Protein AF-L5M6N9-F1 (afdb_monomer)

Sequence (91 aa):
MVKYFLGHSMLQSSWDQVFTAFGQQYPNLNSKRIAPGGDQELLSRRLLSKTNRMPRWAEPLFPANVAHSVYILKGSIVDPQNQTMTPSPGT

Secondary structure (DSSP, 8-state):
-----------SS-HHHHHHHHHHSS--S-EEEEPPSSSSPEEEEEEEEE-----GGGTTT-GGGTTPPEEEEEEEEEETTTTEEEEEP--

Radius of gyration: 17.07 Å; Cα contacts (8 Å, |Δi|>4): 101; chains: 1; bounding box: 34×33×42 Å

pLDDT: mean 78.4, std 13.43, range [38.59, 94.06]

Foldseek 3Di:
DDDDDDDDDDDPDDLVVVVVCVVVVDPAPDWDFDDDDDDDKTKIKGKDWAQDPDPPVCCVVCVVCNPDTDIDIWIWIADPVVSDIDTDPDD

Mean predicted aligned error: 8.72 Å

Structure (mmCIF, N/CA/C/O backbone):
data_AF-L5M6N9-F1
#
_entry.id   AF-L5M6N9-F1
#
loop_
_atom_site.group_PDB
_atom_site.id
_atom_site.type_symbol
_atom_site.label_atom_id
_atom_site.label_alt_id
_atom_site.label_comp_id
_atom_site.label_asym_id
_atom_site.label_entity_id
_atom_site.label_seq_id
_atom_site.pdbx_PDB_ins_code
_atom_site.Cartn_x
_atom_site.Cartn_y
_atom_site.Cartn_z
_atom_site.occupancy
_atom_site.B_iso_or_equiv
_atom_site.auth_seq_id
_atom_site.auth_comp_id
_atom_site.auth_asym_id
_atom_site.auth_atom_id
_atom_site.pdbx_PDB_model_num
ATOM 1 N N . MET A 1 1 ? -8.671 -6.050 -19.833 1.00 80.62 1 MET A N 1
ATOM 2 C CA . MET A 1 1 ? -9.361 -7.049 -18.986 1.00 80.62 1 MET A CA 1
ATOM 3 C C . MET A 1 1 ? -9.258 -6.588 -17.541 1.00 80.62 1 MET A C 1
ATOM 5 O O . MET A 1 1 ? -8.144 -6.385 -17.076 1.00 80.62 1 MET A O 1
ATOM 9 N N . VAL A 1 2 ? -10.380 -6.350 -16.861 1.00 87.31 2 VAL A N 1
ATOM 10 C CA . VAL A 1 2 ? -10.390 -5.914 -15.453 1.00 87.31 2 VAL A CA 1
ATOM 11 C C . VAL A 1 2 ? -10.443 -7.149 -14.558 1.00 87.31 2 VAL A C 1
ATOM 13 O O . VAL A 1 2 ? -11.183 -8.084 -14.853 1.00 87.31 2 VAL A O 1
ATOM 16 N N . LYS A 1 3 ? -9.641 -7.172 -13.489 1.00 90.62 3 LYS A N 1
ATOM 17 C CA . LYS A 1 3 ? -9.678 -8.226 -12.466 1.00 90.62 3 LYS A CA 1
ATOM 18 C C . LYS A 1 3 ? -10.318 -7.661 -11.202 1.00 90.62 3 LYS A C 1
ATOM 20 O O . LYS A 1 3 ? -9.914 -6.595 -10.748 1.00 90.62 3 LYS A O 1
ATOM 25 N N . TYR A 1 4 ? -11.291 -8.379 -10.652 1.00 92.62 4 TYR A N 1
ATOM 26 C CA . TYR A 1 4 ? -11.957 -8.036 -9.398 1.00 92.62 4 TYR A CA 1
ATOM 27 C C . TYR A 1 4 ? -11.454 -8.947 -8.275 1.00 92.62 4 TYR A C 1
ATOM 29 O O . TYR A 1 4 ? -11.270 -10.146 -8.486 1.00 92.62 4 TYR A O 1
ATOM 37 N N . PHE A 1 5 ? -11.224 -8.378 -7.093 1.00 92.06 5 PHE A N 1
ATOM 38 C CA . PHE A 1 5 ? -10.829 -9.108 -5.892 1.00 92.06 5 PHE A CA 1
ATOM 39 C C . PHE A 1 5 ? -11.595 -8.564 -4.682 1.00 92.06 5 PHE A C 1
ATOM 41 O O . PHE A 1 5 ? -11.648 -7.350 -4.487 1.00 92.06 5 PHE A O 1
ATOM 48 N N . LEU A 1 6 ? -12.144 -9.466 -3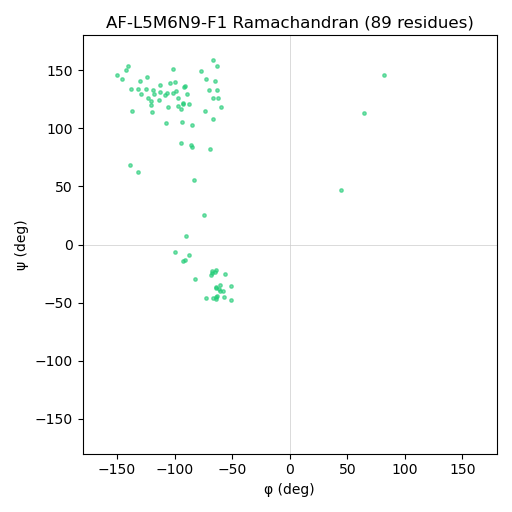.865 1.00 94.06 6 LEU A N 1
ATOM 49 C CA . LEU A 1 6 ? -12.809 -9.174 -2.595 1.00 94.06 6 LEU A CA 1
ATOM 50 C C . LEU A 1 6 ? -12.216 -10.082 -1.515 1.00 94.06 6 LEU A C 1
ATOM 52 O O . LEU A 1 6 ? -12.134 -11.294 -1.703 1.00 94.06 6 LEU A O 1
ATOM 56 N N . GLY A 1 7 ? -11.813 -9.499 -0.389 1.00 92.50 7 GLY A N 1
ATOM 57 C CA . GLY A 1 7 ? -11.271 -10.228 0.755 1.00 92.50 7 GLY A CA 1
ATOM 58 C C . GLY A 1 7 ? -11.746 -9.618 2.069 1.00 92.50 7 GLY A C 1
ATOM 59 O O . GLY A 1 7 ? -11.986 -8.414 2.144 1.00 92.50 7 GLY A O 1
ATOM 60 N N . HIS A 1 8 ? -11.875 -10.454 3.097 1.00 93.94 8 HIS A N 1
ATOM 61 C CA . HIS A 1 8 ? -12.263 -10.056 4.447 1.00 93.94 8 HIS A CA 1
ATOM 62 C C . HIS A 1 8 ? -11.282 -10.651 5.464 1.00 93.94 8 HIS A C 1
ATOM 64 O O . HIS A 1 8 ? -10.835 -11.787 5.309 1.00 93.94 8 HIS A O 1
ATOM 70 N N . SER A 1 9 ? -10.941 -9.882 6.495 1.00 92.31 9 SER A N 1
ATOM 71 C CA . SER A 1 9 ? -10.039 -10.296 7.574 1.00 92.31 9 SER A CA 1
ATOM 72 C C . SER A 1 9 ? -10.414 -9.590 8.871 1.00 92.31 9 SER A C 1
ATOM 74 O O . SER A 1 9 ? -10.780 -8.416 8.833 1.00 92.31 9 SER A O 1
ATOM 76 N N . MET A 1 10 ? -10.251 -10.269 10.006 1.00 92.69 10 MET A N 1
ATOM 77 C CA . MET A 1 10 ? -10.530 -9.724 11.336 1.00 92.69 10 MET A CA 1
ATOM 78 C C . MET A 1 10 ? -9.226 -9.561 12.128 1.00 92.69 10 MET A C 1
ATOM 80 O O . MET A 1 10 ? -8.421 -10.489 12.182 1.00 92.69 10 MET A O 1
ATOM 84 N N . LEU A 1 11 ? -9.017 -8.392 12.742 1.00 91.19 11 LEU A N 1
ATOM 85 C CA . LEU A 1 11 ? -7.909 -8.145 13.670 1.00 91.19 11 LEU A CA 1
ATOM 86 C C . LEU A 1 11 ? -8.421 -8.202 15.114 1.00 91.19 11 LEU A C 1
ATOM 88 O O . LEU A 1 11 ? -9.404 -7.546 15.445 1.00 91.19 11 LEU A O 1
ATOM 92 N N . GLN A 1 12 ? -7.740 -8.956 15.981 1.00 92.38 12 GLN A N 1
ATOM 93 C CA . GLN A 1 12 ? -8.042 -9.043 17.418 1.00 92.38 12 GLN A CA 1
ATOM 94 C C . GLN A 1 12 ? -7.406 -7.873 18.192 1.00 92.38 12 GLN A C 1
ATOM 96 O O . GLN A 1 12 ? -6.590 -8.061 19.091 1.00 92.38 12 GLN A O 1
ATOM 101 N N . SER A 1 13 ? -7.712 -6.642 17.797 1.00 90.19 13 SER A N 1
ATOM 102 C CA . SER A 1 13 ? -7.202 -5.425 18.440 1.00 90.19 13 SER A CA 1
ATOM 103 C C . SER A 1 13 ? -8.309 -4.382 18.499 1.00 90.19 13 SER A C 1
ATOM 105 O O . SER A 1 13 ? -9.227 -4.411 17.679 1.00 90.19 13 SER A O 1
ATOM 107 N N . SER A 1 14 ? -8.247 -3.471 19.472 1.00 92.06 14 SER A N 1
ATOM 108 C CA . SER A 1 14 ? -9.244 -2.401 19.558 1.00 92.06 14 SER A CA 1
ATOM 109 C C . SER A 1 14 ? -9.129 -1.451 18.366 1.00 92.06 14 SER A C 1
ATOM 111 O O . SER A 1 14 ? -8.071 -1.341 17.737 1.00 92.06 14 SER A O 1
ATOM 113 N N . TRP A 1 15 ? -10.211 -0.727 18.080 1.00 88.25 15 TRP A N 1
ATOM 114 C CA . TRP A 1 15 ? -10.232 0.283 17.024 1.00 88.25 15 TRP A CA 1
ATOM 115 C C . TRP A 1 15 ? -9.061 1.270 17.141 1.00 88.25 15 TRP A C 1
ATOM 117 O O . TRP A 1 15 ? -8.327 1.485 16.178 1.00 88.25 15 TRP A O 1
ATOM 127 N N . ASP A 1 16 ? -8.821 1.790 18.346 1.00 86.81 16 ASP A N 1
ATOM 128 C CA . ASP A 1 16 ? -7.768 2.777 18.601 1.00 86.81 16 ASP A CA 1
ATOM 129 C C . ASP A 1 16 ? -6.363 2.219 18.349 1.00 86.81 16 ASP A C 1
ATOM 131 O O . ASP A 1 16 ? -5.494 2.919 17.818 1.00 86.81 16 ASP A O 1
ATOM 135 N N . GLN A 1 17 ? -6.134 0.944 18.683 1.00 89.56 17 GLN A N 1
ATOM 136 C CA . GLN A 1 17 ? -4.865 0.266 18.414 1.00 89.56 17 GLN A CA 1
ATOM 137 C C . GLN A 1 17 ? -4.641 0.095 16.912 1.00 89.56 17 GLN A C 1
ATOM 139 O O . GLN A 1 17 ? -3.561 0.417 16.412 1.00 89.56 17 GLN A O 1
ATOM 144 N N . VAL A 1 18 ? -5.665 -0.358 16.18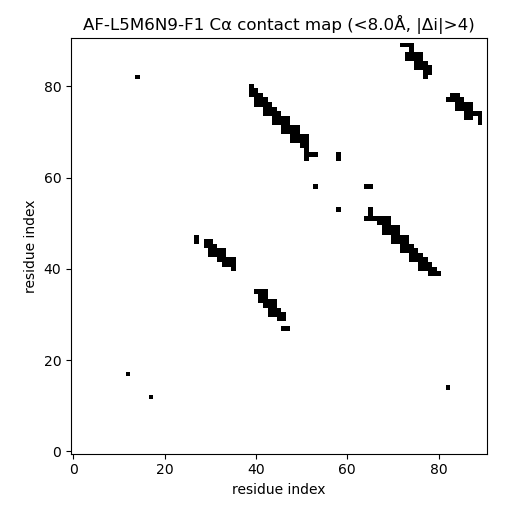1 1.00 88.88 18 VAL A N 1
ATOM 145 C CA . VAL A 1 18 ? -5.598 -0.527 14.722 1.00 88.88 18 VAL A CA 1
ATOM 146 C C . VAL A 1 18 ? -5.374 0.820 14.037 1.00 88.88 18 VAL A C 1
ATOM 148 O O . VAL A 1 18 ? -4.514 0.931 13.161 1.00 88.88 18 VAL A O 1
ATOM 151 N N . PHE A 1 19 ? -6.088 1.861 14.462 1.00 83.44 19 PHE A N 1
ATOM 152 C CA . PHE A 1 19 ? -5.957 3.207 13.916 1.00 83.44 19 PHE A CA 1
ATOM 153 C C . PHE A 1 19 ? -4.565 3.805 14.164 1.00 83.44 19 PHE A C 1
ATOM 155 O O . PHE A 1 19 ? -3.932 4.340 13.246 1.00 83.44 19 PHE A O 1
ATOM 162 N N . THR A 1 20 ? -4.047 3.664 15.385 1.00 84.06 20 THR A N 1
ATOM 163 C CA . THR A 1 20 ? -2.705 4.142 15.745 1.00 84.06 20 THR A CA 1
ATOM 164 C C . THR A 1 20 ? -1.631 3.404 14.949 1.00 84.06 20 THR A C 1
ATOM 166 O O . THR A 1 20 ? -0.769 4.041 14.335 1.00 84.06 20 THR A O 1
ATOM 169 N N . ALA A 1 21 ? -1.725 2.073 14.872 1.00 85.25 21 ALA A N 1
ATOM 170 C CA . ALA A 1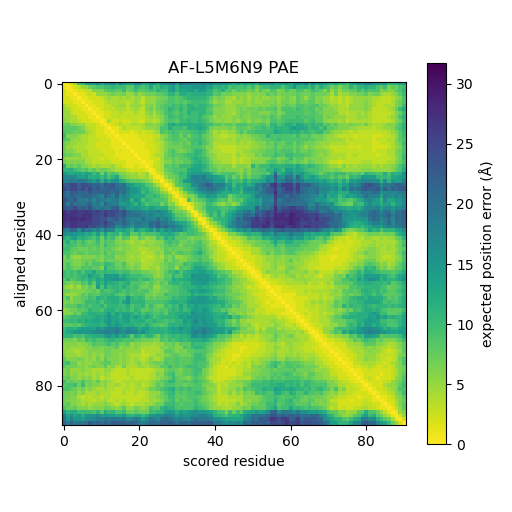 21 ? -0.815 1.250 14.083 1.00 85.25 21 ALA A CA 1
ATOM 171 C C . ALA A 1 21 ? -0.872 1.615 12.592 1.00 85.25 21 ALA A C 1
ATOM 173 O O . ALA A 1 21 ? 0.168 1.739 11.946 1.00 85.25 21 ALA A O 1
ATOM 174 N N . PHE A 1 22 ? -2.063 1.885 12.047 1.00 82.38 22 PHE A N 1
ATOM 175 C CA . PHE A 1 22 ? -2.220 2.366 10.674 1.00 82.38 22 PHE A CA 1
ATOM 176 C C . PHE A 1 22 ? -1.517 3.713 10.452 1.00 82.38 22 PHE A C 1
ATOM 178 O O . PHE A 1 22 ? -0.930 3.961 9.394 1.00 82.38 22 PHE A O 1
ATOM 185 N N . GLY A 1 23 ? -1.563 4.605 11.443 1.00 75.00 23 GLY A N 1
ATOM 186 C CA . GLY A 1 23 ? -0.811 5.859 11.465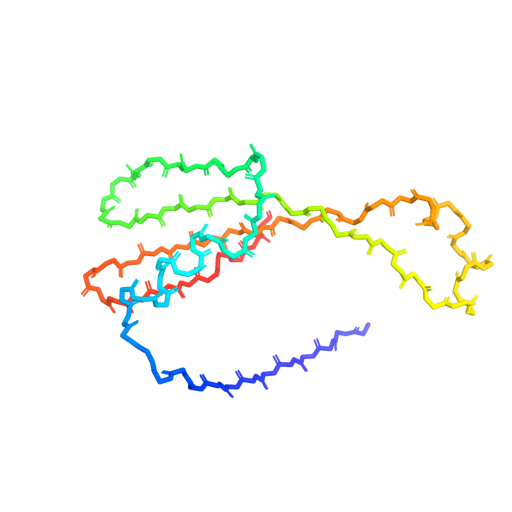 1.00 75.00 23 GLY A CA 1
ATOM 187 C C . GLY A 1 23 ? 0.702 5.662 11.357 1.00 75.00 23 GLY A C 1
ATOM 188 O O . GLY A 1 23 ? 1.357 6.407 10.631 1.00 75.00 23 GLY A O 1
ATOM 189 N N . GLN A 1 24 ? 1.227 4.638 12.029 1.00 76.25 24 GLN A N 1
ATOM 190 C CA . GLN A 1 24 ? 2.663 4.391 12.205 1.00 76.25 24 GLN A CA 1
ATOM 191 C C . GLN A 1 24 ? 3.255 3.340 11.247 1.00 76.25 24 GLN A C 1
ATOM 193 O O . GLN A 1 24 ? 4.469 3.166 11.214 1.00 76.25 24 GLN A O 1
ATOM 198 N N . GLN A 1 25 ? 2.426 2.657 10.448 1.00 69.38 25 GLN A N 1
ATOM 199 C CA . GLN A 1 25 ? 2.801 1.476 9.652 1.00 69.38 25 GLN A CA 1
ATOM 200 C C . GLN A 1 25 ? 3.980 1.685 8.683 1.00 69.38 25 GLN A C 1
ATOM 202 O O . GLN A 1 25 ? 4.658 0.723 8.329 1.00 69.38 25 GLN A O 1
ATOM 207 N N . TYR A 1 26 ? 4.232 2.915 8.231 1.00 65.06 26 TYR A N 1
ATOM 208 C CA . TYR A 1 26 ? 5.340 3.212 7.327 1.00 65.06 26 TYR A CA 1
ATOM 209 C C . TYR A 1 26 ? 6.125 4.422 7.833 1.00 65.06 26 TYR A C 1
ATOM 211 O O . TYR A 1 26 ? 5.498 5.446 8.122 1.00 65.06 26 TYR A O 1
ATOM 219 N N . PRO A 1 27 ? 7.471 4.364 7.865 1.00 59.31 27 PRO A N 1
ATOM 220 C CA . PRO A 1 27 ? 8.305 5.543 8.065 1.00 59.31 27 PRO A CA 1
ATOM 221 C C . PRO A 1 27 ? 8.190 6.420 6.810 1.00 59.31 27 PRO A C 1
ATOM 223 O O . PRO A 1 27 ? 8.963 6.309 5.864 1.00 59.31 27 PRO A O 1
ATOM 226 N N . ASN A 1 28 ? 7.130 7.219 6.731 1.00 52.38 28 ASN A N 1
ATOM 227 C CA . ASN A 1 28 ? 6.795 8.025 5.565 1.00 52.38 28 ASN A CA 1
ATOM 228 C C . ASN A 1 28 ? 7.108 9.502 5.849 1.00 52.38 28 ASN A C 1
ATOM 230 O O . ASN A 1 28 ? 6.483 10.106 6.717 1.00 52.38 28 ASN A O 1
ATOM 234 N N . LEU A 1 29 ? 8.029 10.076 5.064 1.00 45.31 29 LEU A N 1
ATOM 235 C CA . LEU A 1 29 ? 8.465 11.480 5.116 1.00 45.31 29 LEU A CA 1
ATOM 236 C C . LEU A 1 29 ? 7.374 12.519 4.784 1.00 45.31 29 LEU A C 1
ATOM 238 O O . LEU A 1 29 ? 7.514 13.674 5.161 1.00 45.31 29 LEU A O 1
ATOM 242 N N . ASN A 1 30 ? 6.306 12.146 4.074 1.00 50.69 30 ASN A N 1
ATOM 243 C CA . ASN A 1 30 ? 5.327 13.065 3.490 1.00 50.69 30 ASN A CA 1
ATOM 244 C C . ASN A 1 30 ? 3.887 12.544 3.655 1.00 50.69 30 ASN A C 1
ATOM 246 O O . ASN A 1 30 ? 3.203 12.189 2.688 1.00 50.69 30 ASN A O 1
ATOM 250 N N . SER A 1 31 ? 3.401 12.511 4.897 1.00 53.97 31 SER A N 1
ATOM 251 C CA . SER A 1 31 ? 1.964 12.388 5.165 1.00 53.97 31 SER A CA 1
ATOM 252 C C . SER A 1 31 ? 1.361 13.784 5.331 1.00 53.97 31 SER A C 1
ATOM 254 O O . SER A 1 31 ? 1.562 14.454 6.340 1.00 53.97 31 SER A O 1
ATOM 256 N N . LYS A 1 32 ? 0.626 14.263 4.321 1.00 56.53 32 LYS A N 1
ATOM 257 C CA . LYS A 1 32 ? -0.108 15.526 4.444 1.00 56.53 32 LYS A CA 1
ATOM 258 C C . LYS A 1 32 ? -1.450 15.215 5.099 1.00 56.53 32 LYS A C 1
ATOM 260 O O . LYS A 1 32 ? -2.352 14.663 4.468 1.00 56.53 32 LYS A O 1
ATOM 265 N N . ARG A 1 33 ? -1.568 15.526 6.390 1.00 58.06 33 ARG A N 1
ATOM 266 C CA . ARG A 1 33 ? -2.865 15.572 7.073 1.00 58.06 33 ARG A CA 1
ATOM 267 C C . ARG A 1 33 ? -3.580 16.828 6.583 1.00 58.06 33 ARG A C 1
ATOM 269 O O . ARG A 1 33 ? -3.073 17.929 6.783 1.00 58.06 33 ARG A O 1
ATOM 276 N N . ILE A 1 34 ? -4.699 16.660 5.887 1.00 55.66 34 ILE A N 1
ATOM 277 C CA . ILE A 1 34 ? -5.532 17.787 5.469 1.00 55.66 34 ILE A CA 1
ATOM 278 C C . ILE A 1 34 ? -6.576 17.955 6.576 1.00 55.66 34 ILE A C 1
ATOM 280 O O . ILE A 1 34 ? -7.242 16.995 6.951 1.00 55.66 34 ILE A O 1
ATOM 284 N N . ALA A 1 35 ? -6.608 19.141 7.183 1.00 50.88 35 ALA A N 1
ATOM 285 C CA . ALA A 1 35 ? -7.531 19.495 8.259 1.00 50.88 35 ALA A CA 1
ATOM 286 C C . ALA A 1 35 ? -8.999 19.453 7.768 1.00 50.88 35 ALA A C 1
ATOM 288 O O . ALA A 1 35 ? -9.225 19.618 6.567 1.00 50.88 35 ALA A O 1
ATOM 289 N N . PRO A 1 36 ? -9.972 19.207 8.666 1.00 51.19 36 PRO A N 1
ATOM 290 C CA . PRO A 1 36 ? -11.344 18.858 8.304 1.00 51.19 36 PRO A CA 1
ATOM 291 C C . PRO A 1 36 ? -12.050 20.026 7.615 1.00 51.19 36 PRO A C 1
ATOM 293 O O . PRO A 1 36 ? -12.099 21.140 8.137 1.00 51.19 36 PRO A O 1
ATOM 296 N N . GLY A 1 37 ? -12.592 19.767 6.430 1.00 47.16 37 GLY A N 1
ATOM 297 C CA . GLY A 1 37 ? -13.502 20.679 5.758 1.00 47.16 37 GLY A CA 1
ATOM 298 C C . GLY A 1 37 ? -14.926 20.283 6.102 1.00 47.16 37 GLY A C 1
ATOM 299 O O . GLY A 1 37 ? -15.490 19.520 5.340 1.00 47.16 37 GLY A O 1
ATOM 300 N N . GLY A 1 38 ? -15.455 20.799 7.218 1.00 54.25 38 GLY A N 1
ATOM 301 C CA . GLY A 1 38 ? -16.863 20.664 7.617 1.00 54.25 38 GLY A CA 1
ATOM 302 C C . GLY A 1 38 ? -17.282 19.224 7.917 1.00 54.25 38 GLY A C 1
ATOM 303 O O . GLY A 1 38 ? -17.352 18.403 7.018 1.00 54.25 38 GLY A O 1
ATOM 304 N N . ASP A 1 39 ? -17.598 18.950 9.177 1.00 55.59 39 ASP A N 1
ATOM 305 C CA . ASP A 1 39 ? -17.940 17.635 9.733 1.00 55.59 39 ASP A CA 1
ATOM 306 C C . ASP A 1 39 ? -16.718 16.774 10.084 1.00 55.59 39 ASP A C 1
ATOM 308 O O . ASP A 1 39 ? -15.626 16.897 9.540 1.00 55.59 39 ASP A O 1
ATOM 312 N N . GLN A 1 40 ? -16.868 15.992 11.145 1.00 61.62 40 GLN A N 1
ATOM 313 C CA . GLN A 1 40 ? -15.825 15.531 12.070 1.00 61.62 40 GLN A CA 1
ATOM 314 C C . GLN A 1 40 ? -14.906 14.424 11.510 1.00 61.62 40 GLN A C 1
ATOM 316 O O . GLN A 1 40 ? -14.328 13.645 12.269 1.00 61.62 40 GLN A O 1
ATOM 321 N N . GLU A 1 41 ? -14.768 14.352 10.188 1.00 68.38 41 GLU A N 1
ATOM 322 C CA . GLU A 1 41 ? -14.016 13.341 9.462 1.00 68.38 41 GLU A CA 1
ATOM 323 C C . GLU A 1 41 ? -12.567 13.784 9.217 1.00 68.38 41 GLU A C 1
ATOM 325 O O . GLU A 1 41 ? -12.268 14.912 8.811 1.00 68.38 41 GLU A O 1
ATOM 330 N N . LEU A 1 42 ? -11.622 12.870 9.436 1.00 72.75 42 LEU A N 1
ATOM 331 C CA . LEU A 1 42 ? -10.211 13.112 9.151 1.00 72.75 42 LEU A CA 1
ATOM 332 C C . LEU A 1 42 ? -9.862 12.590 7.759 1.00 72.75 42 LEU A C 1
ATOM 334 O O . LEU A 1 42 ? -9.853 11.383 7.506 1.00 72.75 42 LEU A O 1
ATOM 338 N N . LEU A 1 43 ? -9.470 13.510 6.880 1.00 75.81 43 LEU A N 1
ATOM 339 C CA . LEU A 1 43 ? -8.941 13.192 5.560 1.00 75.81 43 LEU A CA 1
ATOM 340 C C . LEU A 1 43 ? -7.412 13.088 5.613 1.00 75.81 43 LEU A C 1
ATOM 342 O O . LEU A 1 43 ? -6.690 14.032 5.951 1.00 75.81 43 LEU A O 1
ATOM 346 N N . SER A 1 44 ? -6.884 11.924 5.243 1.00 74.31 44 SER A N 1
ATOM 347 C CA . SER A 1 44 ? -5.443 11.703 5.106 1.00 74.31 44 SER A CA 1
ATOM 348 C C . SER A 1 44 ? -5.107 11.330 3.673 1.00 74.31 44 SER A C 1
ATOM 350 O O . SER A 1 44 ? -5.742 10.455 3.092 1.00 74.31 44 SER A O 1
ATOM 352 N N . ARG A 1 45 ? -4.076 11.966 3.107 1.00 78.94 45 ARG A N 1
ATOM 353 C CA . ARG A 1 45 ? -3.482 11.573 1.825 1.00 78.94 45 ARG A CA 1
ATOM 354 C C . ARG A 1 45 ? -1.998 11.292 2.033 1.00 78.94 45 ARG A C 1
ATOM 356 O O . ARG A 1 45 ? -1.264 12.120 2.572 1.00 78.94 45 ARG A O 1
ATOM 363 N N . ARG A 1 46 ? -1.559 10.103 1.628 1.00 79.56 46 ARG A N 1
ATOM 364 C CA . ARG A 1 46 ? -0.189 9.613 1.800 1.00 79.56 46 ARG A CA 1
ATOM 365 C C . ARG A 1 46 ? 0.381 9.196 0.454 1.00 79.56 46 ARG A C 1
ATOM 367 O O . ARG A 1 46 ? -0.273 8.475 -0.296 1.00 79.56 46 ARG A O 1
ATOM 374 N N . LEU A 1 47 ? 1.606 9.628 0.179 1.00 82.38 47 LEU A N 1
ATOM 375 C CA . LEU A 1 47 ? 2.412 9.125 -0.927 1.00 82.38 47 LEU A CA 1
ATOM 376 C C . LEU A 1 47 ? 3.359 8.055 -0.378 1.00 82.38 47 LEU A C 1
ATOM 378 O O . LEU A 1 47 ? 4.058 8.301 0.605 1.00 82.38 47 LEU A O 1
ATOM 382 N N . LEU A 1 48 ? 3.350 6.866 -0.972 1.00 81.81 48 LEU A N 1
ATOM 383 C CA . LEU A 1 48 ? 4.208 5.746 -0.594 1.00 81.81 48 LEU A CA 1
ATOM 384 C C . LEU A 1 48 ? 5.120 5.393 -1.768 1.00 81.81 48 LEU A C 1
ATOM 386 O O . LEU A 1 48 ? 4.635 5.171 -2.873 1.00 81.81 48 LEU A O 1
ATOM 390 N N . SER A 1 49 ? 6.422 5.295 -1.517 1.00 82.44 49 SER A N 1
ATOM 391 C CA . SER A 1 49 ? 7.398 4.813 -2.498 1.00 82.44 49 SER A CA 1
ATOM 392 C C . SER A 1 49 ? 7.665 3.332 -2.245 1.00 82.44 49 SER A C 1
ATOM 394 O O . SER A 1 49 ? 8.115 2.957 -1.163 1.00 82.44 49 SER A O 1
ATOM 396 N N . LYS A 1 50 ? 7.378 2.479 -3.227 1.00 83.19 50 LYS A N 1
ATOM 397 C CA . LYS A 1 50 ? 7.619 1.035 -3.179 1.00 83.19 50 LYS A CA 1
ATOM 398 C C . LYS A 1 50 ? 8.699 0.666 -4.190 1.00 83.19 50 LYS A C 1
ATOM 400 O O . LYS A 1 50 ? 8.685 1.135 -5.326 1.00 83.19 50 LYS A O 1
ATOM 405 N N . THR A 1 51 ? 9.628 -0.198 -3.792 1.00 81.75 51 THR A N 1
ATOM 406 C CA . THR A 1 51 ? 10.639 -0.729 -4.712 1.00 81.75 51 THR A CA 1
ATOM 407 C C . THR A 1 51 ? 9.970 -1.540 -5.823 1.00 81.75 51 THR A C 1
ATOM 409 O O . THR A 1 51 ? 9.094 -2.370 -5.561 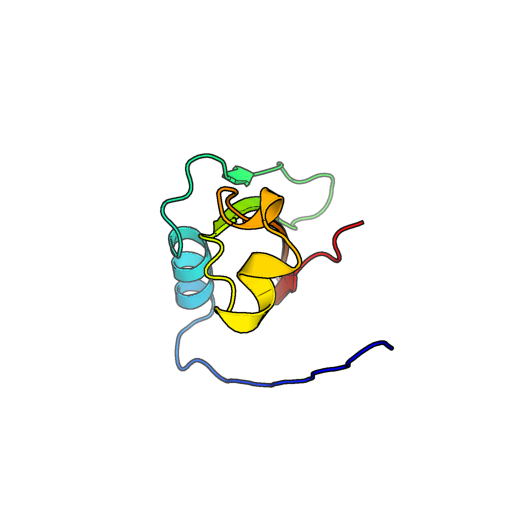1.00 81.75 51 THR A O 1
ATOM 412 N N . ASN A 1 52 ? 10.366 -1.29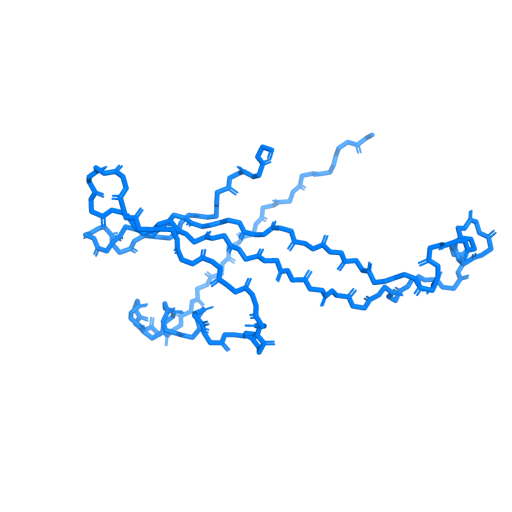5 -7.074 1.00 84.19 52 ASN A N 1
ATOM 413 C CA . ASN A 1 52 ? 9.840 -2.024 -8.222 1.00 84.19 52 ASN A CA 1
ATOM 414 C C . ASN A 1 52 ? 10.628 -3.322 -8.435 1.00 84.19 52 ASN A C 1
ATOM 416 O O . ASN A 1 52 ? 11.592 -3.366 -9.193 1.00 84.19 52 ASN A O 1
ATOM 420 N N . ARG A 1 53 ? 10.244 -4.395 -7.736 1.00 82.38 53 ARG A N 1
ATOM 421 C CA . ARG A 1 53 ? 10.777 -5.737 -8.020 1.00 82.38 53 ARG A CA 1
ATOM 422 C C . ARG A 1 53 ? 9.968 -6.373 -9.138 1.00 82.38 53 ARG A C 1
ATOM 424 O O . ARG A 1 53 ? 9.013 -7.108 -8.883 1.00 82.38 53 ARG A O 1
ATOM 431 N N . MET A 1 54 ? 10.336 -6.043 -10.368 1.00 84.00 54 MET A N 1
ATOM 432 C CA . MET A 1 54 ? 9.700 -6.608 -11.549 1.00 84.00 54 MET A CA 1
ATOM 433 C C . MET A 1 54 ? 10.128 -8.077 -11.724 1.00 84.00 54 MET A C 1
ATOM 435 O O . MET A 1 54 ? 11.265 -8.424 -11.408 1.00 84.00 54 MET A O 1
ATOM 439 N N . PRO A 1 55 ? 9.238 -8.985 -12.163 1.00 87.50 55 PRO A N 1
ATOM 440 C CA . PRO A 1 55 ? 9.650 -10.352 -12.448 1.00 87.50 55 PRO A CA 1
ATOM 441 C C . PRO A 1 55 ? 10.634 -10.381 -13.625 1.00 87.50 55 PRO A C 1
ATOM 443 O O . PRO A 1 55 ? 10.424 -9.690 -14.618 1.00 87.50 55 PRO A O 1
ATOM 446 N N . ARG A 1 56 ? 11.662 -11.239 -13.542 1.00 87.62 56 ARG A N 1
ATOM 447 C CA . ARG A 1 56 ? 12.775 -11.312 -14.514 1.00 87.62 56 ARG A CA 1
ATOM 448 C C . ARG A 1 56 ? 12.341 -11.408 -15.977 1.00 87.62 56 ARG A C 1
ATOM 450 O O . ARG A 1 56 ? 12.978 -10.834 -16.845 1.00 87.62 56 ARG A O 1
ATOM 457 N N . TRP A 1 57 ? 11.244 -12.110 -16.261 1.00 91.31 57 TRP A N 1
ATOM 458 C CA . TRP A 1 57 ? 10.733 -12.239 -17.630 1.00 91.31 57 TRP A CA 1
ATOM 459 C C . TRP A 1 57 ? 10.197 -10.916 -18.208 1.00 91.31 57 TRP A C 1
ATOM 461 O O . TRP A 1 57 ? 10.140 -10.767 -19.424 1.00 91.31 57 TRP A O 1
ATOM 471 N N . ALA A 1 58 ? 9.805 -9.960 -17.360 1.00 87.94 58 ALA A N 1
ATOM 472 C CA . ALA A 1 58 ? 9.261 -8.666 -17.765 1.00 87.94 58 ALA A CA 1
ATOM 473 C C . ALA A 1 58 ? 10.333 -7.565 -17.874 1.00 87.94 58 ALA A C 1
ATOM 475 O O . ALA A 1 58 ? 10.071 -6.528 -18.480 1.00 87.94 58 ALA A O 1
ATOM 476 N N . GLU A 1 59 ? 11.540 -7.781 -17.338 1.00 87.12 59 GLU A N 1
ATOM 477 C CA . GLU A 1 59 ? 12.667 -6.835 -17.430 1.00 87.12 59 GLU A CA 1
ATOM 478 C C . GLU A 1 59 ? 13.044 -6.480 -18.879 1.00 87.12 59 GLU A C 1
ATOM 480 O O . GLU A 1 59 ? 13.146 -5.286 -19.167 1.00 87.12 59 GLU A O 1
ATOM 485 N N . PRO A 1 60 ? 13.149 -7.436 -19.828 1.00 88.38 60 PRO A N 1
ATOM 486 C CA . PRO A 1 60 ? 13.449 -7.115 -21.225 1.00 88.38 60 PRO A CA 1
ATOM 487 C C . PRO A 1 60 ? 12.320 -6.359 -21.938 1.00 88.38 60 PRO A C 1
ATOM 489 O O . PRO A 1 60 ? 12.574 -5.663 -22.916 1.00 88.38 60 PRO A O 1
ATOM 492 N N . LEU A 1 61 ? 11.073 -6.500 -21.472 1.00 90.88 61 LEU A N 1
ATOM 493 C CA . LEU A 1 61 ? 9.899 -5.858 -22.075 1.00 90.88 61 LEU A CA 1
ATOM 494 C C . LEU A 1 61 ? 9.730 -4.408 -21.609 1.00 90.88 61 LEU A C 1
ATOM 496 O O . LEU A 1 61 ? 9.208 -3.578 -22.350 1.00 90.88 61 LEU A O 1
ATOM 500 N N . PHE A 1 62 ? 10.179 -4.098 -20.389 1.00 85.81 62 PHE A N 1
ATOM 501 C CA . PHE A 1 62 ? 10.073 -2.767 -19.792 1.00 85.81 62 PHE A CA 1
ATOM 502 C C . PHE A 1 62 ? 11.410 -2.316 -19.183 1.00 85.81 62 PHE A C 1
ATOM 504 O O . PHE A 1 62 ? 11.479 -2.056 -17.978 1.00 85.81 62 PHE A O 1
ATOM 511 N N . PRO A 1 63 ? 12.475 -2.174 -19.994 1.00 81.31 63 PRO A N 1
ATOM 512 C CA . PRO A 1 63 ? 13.815 -1.855 -19.500 1.00 81.31 63 PRO A CA 1
ATOM 513 C C . PRO A 1 63 ? 13.860 -0.507 -18.769 1.00 81.31 63 PRO A C 1
ATOM 515 O O . PRO A 1 63 ? 14.537 -0.368 -17.754 1.00 81.31 63 PRO A O 1
ATOM 518 N N . ALA A 1 64 ? 13.060 0.464 -19.222 1.00 83.69 64 ALA A N 1
ATOM 519 C CA . ALA A 1 64 ? 12.930 1.766 -18.578 1.00 83.69 64 ALA A CA 1
ATOM 520 C C . ALA A 1 64 ? 12.312 1.690 -17.172 1.00 83.69 64 ALA A C 1
ATOM 522 O O . ALA A 1 64 ? 12.562 2.568 -16.365 1.00 83.69 64 ALA A O 1
ATOM 523 N N . ASN A 1 65 ? 11.542 0.650 -16.836 1.00 81.00 65 ASN A N 1
ATOM 524 C CA . ASN A 1 65 ? 10.837 0.573 -15.552 1.00 81.00 65 ASN A CA 1
ATOM 525 C C . ASN A 1 65 ? 11.659 -0.123 -14.458 1.00 81.00 65 ASN A C 1
ATOM 527 O O . ASN A 1 65 ? 11.305 -0.029 -13.282 1.00 81.00 65 ASN A O 1
ATOM 531 N N . VAL A 1 66 ? 12.751 -0.803 -14.822 1.00 76.94 66 VAL A N 1
ATOM 532 C CA . VAL A 1 66 ? 13.593 -1.585 -13.898 1.00 76.94 66 VAL A CA 1
ATOM 533 C C . VAL A 1 66 ? 14.263 -0.691 -12.849 1.00 76.94 66 VAL A C 1
ATOM 535 O O . VAL A 1 66 ? 14.374 -1.073 -11.687 1.00 76.94 66 VAL A O 1
ATOM 538 N N . ALA A 1 67 ? 14.671 0.520 -13.236 1.00 76.44 67 ALA A N 1
ATOM 539 C CA . ALA A 1 67 ? 15.390 1.448 -12.361 1.00 76.44 67 ALA A CA 1
ATOM 540 C C . ALA A 1 67 ? 14.476 2.355 -11.512 1.00 76.44 67 ALA A C 1
ATOM 542 O O . ALA A 1 67 ? 14.961 3.060 -10.627 1.00 76.44 67 ALA A O 1
ATOM 543 N N . HIS A 1 68 ? 13.162 2.363 -11.760 1.00 81.88 68 HIS A N 1
ATOM 544 C CA . HIS A 1 68 ? 12.243 3.317 -11.136 1.00 81.88 68 HIS A CA 1
ATOM 545 C C . HIS A 1 68 ? 11.498 2.708 -9.951 1.00 81.88 68 HIS A C 1
ATOM 547 O O . HIS A 1 68 ? 11.030 1.575 -10.000 1.00 81.88 68 HIS A O 1
ATOM 553 N N . SER A 1 69 ? 11.334 3.491 -8.884 1.00 83.25 69 SER A N 1
ATOM 554 C CA . SER A 1 69 ? 10.422 3.139 -7.790 1.00 83.25 69 SER A CA 1
ATOM 555 C C . SER A 1 69 ? 8.970 3.398 -8.193 1.00 83.25 69 SER A C 1
ATOM 557 O O . SER A 1 69 ? 8.680 4.321 -8.953 1.00 83.25 69 SER A O 1
ATOM 559 N N . VAL A 1 70 ? 8.046 2.603 -7.655 1.00 86.19 70 VAL A N 1
ATOM 560 C CA . VAL A 1 70 ? 6.606 2.800 -7.850 1.00 86.19 70 VAL A CA 1
ATOM 561 C C . VAL A 1 70 ? 6.078 3.724 -6.766 1.00 86.19 70 VAL A C 1
ATOM 563 O O . VAL A 1 70 ? 6.279 3.472 -5.578 1.00 86.19 70 VAL A O 1
ATOM 566 N N . TYR A 1 71 ? 5.355 4.761 -7.167 1.00 84.94 71 TYR A N 1
ATOM 567 C CA . TYR A 1 71 ? 4.679 5.664 -6.247 1.00 84.94 71 TYR A CA 1
ATOM 568 C C . TYR A 1 71 ? 3.204 5.287 -6.124 1.00 84.94 71 TYR A C 1
ATOM 570 O O . TYR A 1 71 ? 2.520 5.071 -7.122 1.00 84.94 71 TYR A O 1
ATOM 578 N N . ILE A 1 72 ? 2.711 5.203 -4.892 1.00 84.44 72 ILE A N 1
ATOM 579 C CA . ILE A 1 72 ? 1.331 4.843 -4.572 1.00 84.44 72 ILE A CA 1
ATOM 580 C C . ILE A 1 72 ? 0.713 5.999 -3.796 1.00 84.44 72 ILE A C 1
ATOM 582 O O . ILE A 1 72 ? 1.175 6.350 -2.709 1.00 84.44 72 ILE A O 1
ATOM 586 N N . LEU A 1 73 ? -0.355 6.571 -4.344 1.00 84.19 73 LEU A N 1
ATOM 587 C CA . LEU A 1 73 ? -1.202 7.516 -3.630 1.00 84.19 73 LEU A CA 1
ATOM 588 C C . LEU A 1 73 ? -2.270 6.739 -2.867 1.00 84.19 73 LEU A C 1
ATOM 590 O O . LEU A 1 73 ? -3.055 5.997 -3.452 1.00 84.19 73 LEU A O 1
ATOM 594 N N . LYS A 1 74 ? -2.297 6.913 -1.550 1.00 82.56 74 LYS A N 1
ATOM 595 C CA . LYS A 1 74 ? -3.307 6.331 -0.671 1.00 82.56 74 LYS A CA 1
ATOM 596 C C . LYS A 1 74 ? -4.036 7.456 0.040 1.00 82.56 74 LYS A C 1
ATOM 598 O O . LYS A 1 74 ? -3.430 8.171 0.838 1.00 82.56 74 LYS A O 1
ATOM 603 N N . GLY A 1 75 ? -5.320 7.613 -0.246 1.00 83.69 75 GLY A N 1
ATOM 604 C CA . GLY A 1 75 ? -6.190 8.461 0.555 1.00 83.69 75 GLY A CA 1
ATOM 605 C C . GLY A 1 75 ? -7.047 7.627 1.504 1.00 83.69 75 GLY A C 1
ATOM 606 O O . GLY A 1 75 ? -7.333 6.457 1.240 1.00 83.69 75 GLY A O 1
ATOM 607 N N . SER A 1 76 ? -7.415 8.206 2.638 1.00 83.44 76 SER A N 1
ATOM 608 C CA . SER A 1 76 ? -8.319 7.600 3.609 1.00 83.44 76 SER A CA 1
ATOM 609 C C . SER A 1 76 ? -9.178 8.656 4.280 1.00 83.44 76 SER A C 1
ATOM 611 O O . SER A 1 76 ? -8.681 9.735 4.609 1.00 83.44 76 SER A O 1
ATOM 613 N N . ILE A 1 77 ? -10.425 8.286 4.524 1.00 85.12 77 ILE A N 1
ATOM 614 C CA . ILE A 1 77 ? -11.412 9.019 5.304 1.00 85.12 77 ILE A CA 1
ATOM 615 C C . ILE A 1 77 ? -11.584 8.250 6.607 1.00 85.12 77 ILE A C 1
ATOM 617 O O . ILE A 1 77 ? -11.745 7.028 6.586 1.00 85.12 77 ILE A O 1
ATOM 621 N N . VAL A 1 78 ? -11.467 8.939 7.732 1.00 84.31 78 VAL A N 1
ATOM 622 C CA . VAL A 1 78 ? -11.616 8.344 9.059 1.00 84.31 78 VAL A CA 1
ATOM 623 C C . VAL A 1 78 ? -12.758 9.061 9.744 1.00 84.31 78 VAL A C 1
ATOM 625 O O . VAL A 1 78 ? -12.698 10.278 9.907 1.00 84.31 78 VAL A O 1
ATOM 628 N N . ASP A 1 79 ? -13.744 8.290 10.171 1.00 84.81 79 ASP A N 1
ATOM 629 C CA . ASP A 1 79 ? -14.861 8.746 10.978 1.00 84.81 79 ASP A CA 1
ATOM 630 C C . ASP A 1 79 ? -14.678 8.216 12.412 1.00 84.81 79 ASP A C 1
ATOM 632 O O . ASP A 1 79 ? -14.864 7.018 12.668 1.00 84.81 79 ASP A O 1
ATOM 636 N N . PRO A 1 80 ? -14.272 9.082 13.360 1.00 79.81 80 PRO A N 1
ATOM 637 C CA . PRO A 1 80 ? -14.103 8.696 14.754 1.00 79.81 80 PRO A CA 1
ATOM 638 C C . PRO A 1 80 ? -15.426 8.379 15.460 1.00 79.81 80 PRO A C 1
ATOM 640 O O . PRO A 1 80 ? -15.404 7.611 16.419 1.00 79.81 80 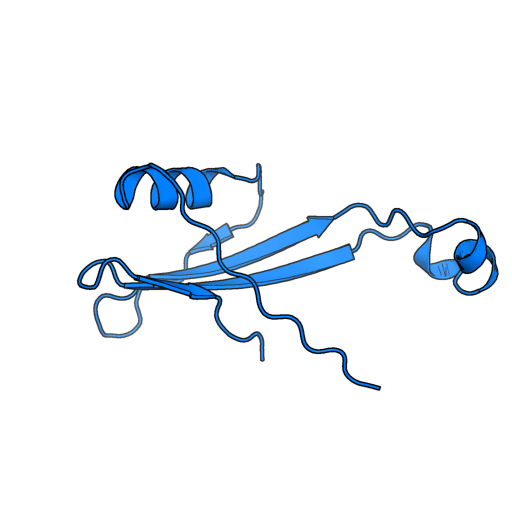PRO A O 1
ATOM 643 N N . GLN A 1 81 ? -16.555 8.950 15.020 1.00 84.50 81 GLN A N 1
ATOM 644 C CA . GLN A 1 81 ? -17.855 8.725 15.662 1.00 84.50 81 GLN A CA 1
ATOM 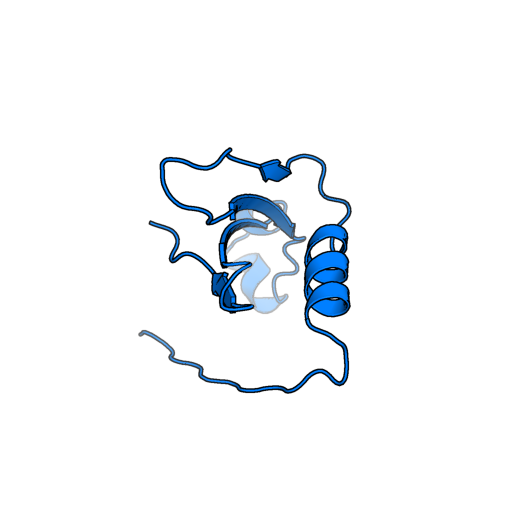645 C C . GLN A 1 81 ? -18.369 7.317 15.366 1.00 84.50 81 GLN A C 1
ATOM 647 O O . GLN A 1 81 ? -18.780 6.602 16.277 1.00 84.50 81 GLN A O 1
ATOM 652 N N . ASN A 1 82 ? -18.282 6.899 14.102 1.00 86.44 82 ASN A N 1
ATOM 653 C CA . ASN A 1 82 ? -18.706 5.569 13.665 1.00 86.44 82 ASN A CA 1
ATOM 654 C C . ASN A 1 82 ? -17.586 4.520 13.729 1.00 86.44 82 ASN A C 1
ATOM 656 O O . ASN A 1 82 ? -17.764 3.415 13.218 1.00 86.44 82 ASN A O 1
ATOM 660 N N . GLN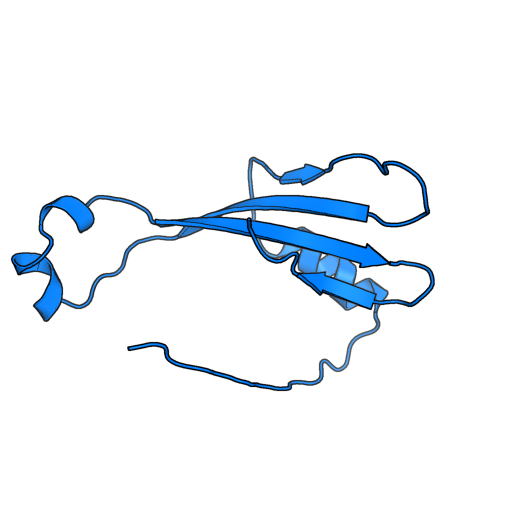 A 1 83 ? -16.421 4.863 14.300 1.00 86.75 83 GLN A N 1
ATOM 661 C CA . GLN A 1 83 ? -15.233 3.998 14.363 1.00 86.75 83 GLN A CA 1
ATOM 662 C C . GLN A 1 83 ? -14.962 3.303 13.022 1.00 86.75 83 GLN A C 1
ATOM 664 O O . GLN A 1 83 ? -14.769 2.091 12.945 1.00 86.75 83 GLN A O 1
ATOM 669 N N . THR A 1 84 ? -15.019 4.084 11.942 1.00 86.81 84 THR A N 1
ATOM 670 C CA . THR A 1 84 ? -14.919 3.576 10.575 1.00 86.81 84 THR A CA 1
ATOM 671 C C . THR A 1 84 ? -13.789 4.278 9.838 1.00 86.81 84 THR A C 1
ATOM 673 O O . THR A 1 84 ? -13.508 5.460 10.031 1.00 86.81 84 THR A O 1
ATOM 676 N N . MET A 1 85 ? -13.096 3.531 8.984 1.00 85.38 85 MET A N 1
ATOM 677 C CA . MET A 1 85 ? -12.002 4.041 8.179 1.00 85.38 85 MET A CA 1
ATOM 678 C C . MET A 1 85 ? -12.124 3.481 6.771 1.00 85.38 85 MET A C 1
ATOM 680 O O . MET A 1 85 ? -11.952 2.283 6.543 1.00 85.38 85 MET A O 1
ATOM 684 N N . THR A 1 86 ? -12.361 4.375 5.822 1.00 86.62 86 THR A N 1
ATOM 685 C CA . THR A 1 86 ? -12.618 4.026 4.431 1.00 86.62 86 THR A CA 1
ATOM 686 C C . THR A 1 86 ? -11.463 4.528 3.567 1.00 86.62 86 THR A C 1
ATOM 688 O O . THR A 1 86 ? -11.130 5.715 3.610 1.00 86.62 86 THR A O 1
ATOM 691 N N . PRO A 1 87 ? -10.796 3.667 2.779 1.00 81.56 87 PRO A N 1
ATOM 692 C CA . PRO A 1 87 ? -9.841 4.137 1.785 1.00 81.56 87 PRO A CA 1
ATOM 693 C C . PRO A 1 87 ? -10.581 5.000 0.757 1.00 81.56 87 PRO A C 1
ATOM 695 O O . PRO A 1 87 ? -11.577 4.566 0.185 1.00 81.56 87 PRO A O 1
ATOM 698 N N . SER A 1 88 ? -10.111 6.227 0.522 1.00 75.31 88 SER A N 1
ATOM 699 C CA . SER A 1 88 ? -10.743 7.089 -0.474 1.00 75.31 88 SER A CA 1
ATOM 700 C C . SER A 1 88 ? -10.450 6.526 -1.867 1.00 75.31 88 SER A C 1
ATOM 702 O O . SER A 1 88 ? -9.274 6.252 -2.151 1.00 75.31 88 SER A O 1
ATOM 704 N N . PRO A 1 89 ? -11.444 6.401 -2.759 1.00 58.94 89 PRO A N 1
ATOM 705 C CA . PRO A 1 89 ? -11.163 6.124 -4.157 1.00 58.94 89 PRO A CA 1
ATOM 706 C C . PRO A 1 89 ? -10.304 7.272 -4.694 1.00 58.94 89 PRO A C 1
ATOM 708 O O . PRO A 1 89 ? -10.680 8.440 -4.612 1.00 58.94 89 PRO A O 1
ATOM 711 N N . GLY A 1 90 ? -9.090 6.953 -5.141 1.00 55.19 90 GLY A N 1
ATOM 712 C CA . GLY A 1 90 ? -8.240 7.925 -5.812 1.00 55.19 90 GLY A CA 1
ATOM 713 C C . GLY A 1 90 ? -8.890 8.296 -7.138 1.00 55.19 90 GLY A C 1
ATOM 714 O O . GLY A 1 90 ? -8.931 7.458 -8.033 1.00 55.19 90 GLY A O 1
ATOM 715 N N . THR A 1 91 ? -9.435 9.507 -7.228 1.00 38.59 91 THR A N 1
ATOM 716 C CA . THR A 1 91 ? -9.629 10.217 -8.502 1.00 38.59 91 THR A CA 1
ATOM 717 C C . THR A 1 91 ? -8.287 10.595 -9.094 1.00 38.59 91 THR A C 1
ATOM 719 O O . THR A 1 91 ? -7.455 11.114 -8.306 1.00 38.59 91 THR A O 1
#

Nearest PDB structures (foldseek):
  6i3v-assembly1_B  TM=9.001E-01  e=1.151E-07  Homo sapiens
  6i3y-assembly1_C  TM=8.600E-01  e=4.108E-07  Homo sapiens
  3qrd-assembly1_B  TM=3.336E-01  e=1.446E+00  Homo sapiens

Organism: Myotis davidii (NCBI:txid225400)

InterPro domains:
  IPR006797 PRELI/MSF1 domain [PF04707] (16-86)
  IPR006797 PRELI/MSF1 domain [PS50904] (2-91)
  IPR037365 Slowmo/Ups family [PTHR11158] (1-86)

Solvent-accessible surface area (backbone atoms only — not comparable to full-atom values): 6006 Å² total; per-residue (Å²): 137,90,84,87,88,87,87,87,83,87,73,100,61,55,69,68,57,53,53,51,47,64,71,62,73,58,101,59,95,56,64,52,74,49,78,61,81,79,66,89,40,47,43,38,44,34,64,42,81,41,84,47,82,70,59,77,87,51,40,85,79,39,62,82,54,61,84,41,67,43,77,42,82,46,39,33,40,32,34,72,87,76,74,41,75,46,74,43,82,84,126